Protein AF-A0A178VFU6-F1 (afdb_monomer)

Secondary structure (DSSP, 8-state):
-------S-SB-HHHHHHS----TT-SSBSSTTT---TT-S---S--------

Mean predicted aligned error: 11.28 Å

Radius of gyration: 15.41 Å; Cα contacts (8 Å, |Δi|>4): 48; chains: 1; bounding box: 23×45×31 Å

Foldseek 3Di:
DPPPLLAQQAADPCCVVPVDDPDPRDSHDSDPVSHDHPPPPDDPPDDPPPPDD

pLDDT: mean 75.0, std 16.07, range [47.22, 92.5]

Structure (mmCIF, N/CA/C/O backbone):
data_AF-A0A178VFU6-F1
#
_entry.id   AF-A0A178VFU6-F1
#
loop_
_atom_site.group_PDB
_atom_site.id
_atom_site.type_symbol
_atom_site.label_atom_id
_atom_site.label_alt_id
_atom_site.label_comp_id
_atom_site.label_asym_id
_atom_site.label_entity_id
_atom_site.label_seq_id
_atom_site.pdbx_PDB_ins_code
_atom_site.Cartn_x
_atom_site.Cartn_y
_atom_site.Cartn_z
_atom_site.occupancy
_atom_site.B_iso_or_equiv
_atom_site.auth_seq_id
_atom_site.auth_comp_id
_atom_site.auth_asym_id
_atom_site.auth_atom_id
_atom_site.pdbx_PDB_model_num
ATOM 1 N N . MET A 1 1 ? 15.535 -6.489 -19.462 1.00 47.22 1 MET A N 1
ATOM 2 C CA . MET A 1 1 ? 14.934 -5.388 -18.682 1.00 47.22 1 MET A CA 1
ATOM 3 C C . MET A 1 1 ? 14.157 -5.982 -17.513 1.00 47.22 1 MET A C 1
ATOM 5 O O . MET A 1 1 ? 13.075 -6.498 -17.745 1.00 47.22 1 MET A O 1
ATOM 9 N N . SER A 1 2 ? 14.680 -5.951 -16.286 1.00 51.78 2 SER A N 1
ATOM 10 C CA . SER A 1 2 ? 13.911 -6.379 -15.104 1.00 51.78 2 SER A CA 1
ATOM 11 C C . SER A 1 2 ? 13.522 -5.141 -14.312 1.00 51.78 2 SER A C 1
ATOM 13 O O . SER A 1 2 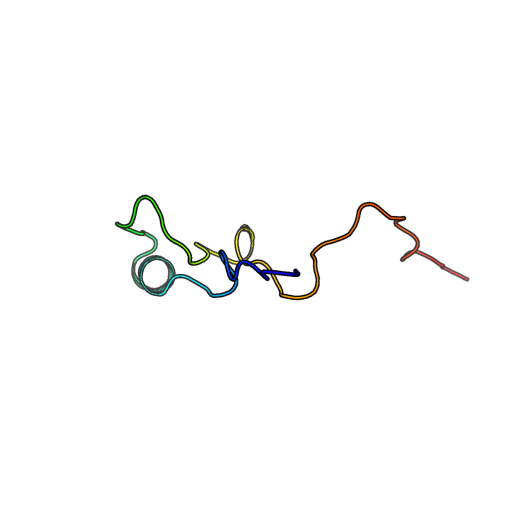? 14.211 -4.732 -13.382 1.00 51.78 2 SER A O 1
ATOM 15 N N . GLY A 1 3 ? 12.449 -4.486 -14.754 1.00 51.91 3 GLY A N 1
ATOM 16 C CA . GLY A 1 3 ? 11.805 -3.431 -13.984 1.00 51.91 3 GLY A CA 1
ATOM 17 C C . GLY A 1 3 ? 11.109 -4.069 -12.793 1.00 51.91 3 GLY A C 1
ATOM 18 O O . GLY A 1 3 ? 9.948 -4.452 -12.894 1.00 51.91 3 GLY A O 1
ATOM 19 N N . SER A 1 4 ? 11.834 -4.235 -11.688 1.00 57.69 4 SER A N 1
ATOM 20 C CA . SER A 1 4 ? 11.287 -4.708 -10.420 1.00 57.69 4 SER A CA 1
ATOM 21 C C . SER A 1 4 ? 10.262 -3.691 -9.930 1.00 57.69 4 SER A C 1
ATOM 23 O O . SER A 1 4 ? 10.607 -2.719 -9.258 1.00 57.69 4 SER A O 1
ATOM 25 N N . SER A 1 5 ? 9.000 -3.864 -10.316 1.00 65.38 5 SER A N 1
ATOM 26 C CA . SER A 1 5 ? 7.908 -3.032 -9.831 1.00 65.38 5 SER A CA 1
ATOM 27 C C . SER A 1 5 ? 7.822 -3.203 -8.316 1.00 65.38 5 SER A C 1
ATOM 29 O O . SER A 1 5 ? 7.343 -4.221 -7.822 1.00 65.38 5 SER A O 1
ATOM 31 N N . MET A 1 6 ? 8.310 -2.201 -7.580 1.00 71.06 6 MET A N 1
ATOM 32 C CA . MET A 1 6 ? 8.270 -2.098 -6.116 1.00 71.06 6 MET A CA 1
ATOM 33 C C . MET A 1 6 ? 6.835 -1.832 -5.634 1.00 71.06 6 MET A C 1
ATOM 35 O O . MET A 1 6 ? 6.555 -0.849 -4.953 1.00 71.06 6 MET A O 1
ATOM 39 N N . TYR A 1 7 ? 5.897 -2.677 -6.052 1.00 81.69 7 TYR A N 1
ATOM 40 C CA . TYR A 1 7 ? 4.489 -2.563 -5.725 1.00 81.69 7 TYR A CA 1
ATOM 41 C C . TYR A 1 7 ? 4.188 -3.430 -4.508 1.00 81.69 7 TYR A C 1
ATOM 43 O O . TYR A 1 7 ? 4.410 -4.642 -4.526 1.00 81.69 7 TYR A O 1
ATOM 51 N N . LYS A 1 8 ? 3.679 -2.784 -3.458 1.00 84.44 8 LYS A N 1
ATOM 52 C CA . LYS A 1 8 ? 3.339 -3.383 -2.167 1.00 84.44 8 LYS A CA 1
ATOM 53 C C . LYS A 1 8 ? 4.528 -4.046 -1.467 1.00 84.44 8 LYS A C 1
ATOM 55 O O . LYS A 1 8 ? 4.373 -5.055 -0.800 1.00 84.44 8 LYS A O 1
ATOM 60 N N . THR A 1 9 ? 5.719 -3.460 -1.578 1.00 85.44 9 THR A N 1
ATOM 61 C CA . THR A 1 9 ? 6.932 -3.933 -0.879 1.00 85.44 9 THR A CA 1
ATOM 62 C C . THR A 1 9 ? 7.104 -3.345 0.522 1.00 85.44 9 THR A C 1
ATOM 64 O O . THR A 1 9 ? 7.953 -3.794 1.290 1.00 85.44 9 THR A O 1
ATOM 67 N N . LYS A 1 10 ? 6.302 -2.333 0.873 1.00 88.44 10 LYS A N 1
ATOM 68 C CA . LYS A 1 10 ? 6.258 -1.704 2.200 1.00 88.44 10 LYS A CA 1
ATOM 69 C C . LYS A 1 10 ? 4.818 -1.579 2.688 1.00 88.44 10 LYS A C 1
ATOM 71 O O . LYS A 1 10 ? 3.907 -1.450 1.871 1.00 88.44 10 LYS A O 1
ATOM 76 N N . LEU A 1 11 ? 4.628 -1.583 4.007 1.00 90.06 11 LEU A N 1
ATOM 77 C CA . LEU A 1 11 ? 3.321 -1.393 4.641 1.00 90.06 11 LEU A CA 1
ATOM 78 C C . LEU A 1 11 ? 2.847 0.058 4.522 1.00 90.06 11 LEU A C 1
ATOM 80 O O . LEU A 1 11 ? 3.632 1.001 4.638 1.00 90.06 11 LEU A O 1
ATOM 84 N N . CYS A 1 12 ? 1.547 0.231 4.308 1.00 92.31 12 CYS A N 1
ATOM 85 C CA . CYS A 1 12 ? 0.912 1.536 4.286 1.00 92.31 12 CYS A CA 1
ATOM 86 C C . CYS A 1 12 ? 0.811 2.083 5.708 1.00 92.31 12 CYS A C 1
ATOM 88 O O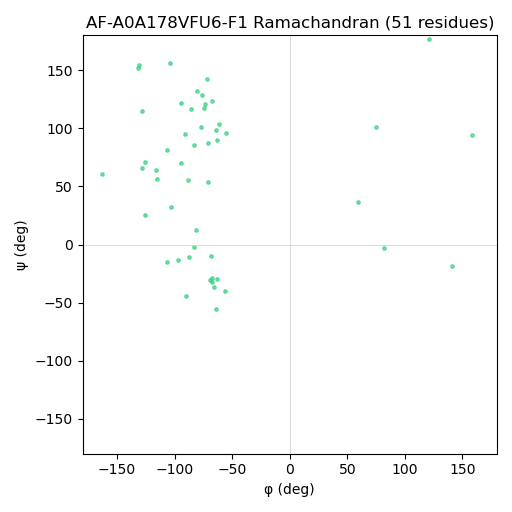 . CYS A 1 12 ? 0.170 1.489 6.573 1.00 92.31 12 CYS A O 1
ATOM 90 N N . ILE A 1 13 ? 1.411 3.249 5.937 1.00 91.31 13 ILE A N 1
ATOM 91 C CA . ILE A 1 13 ? 1.420 3.896 7.253 1.00 91.31 13 ILE A CA 1
ATOM 92 C C . ILE A 1 13 ? 0.008 4.313 7.673 1.00 91.31 13 ILE A C 1
ATOM 94 O O . ILE A 1 13 ? -0.313 4.220 8.851 1.00 91.31 13 ILE A O 1
ATOM 98 N N . LEU A 1 14 ? -0.825 4.766 6.727 1.00 92.50 14 LEU A N 1
ATOM 99 C CA . LEU A 1 14 ? -2.184 5.225 7.018 1.00 92.50 14 LEU A CA 1
ATOM 100 C C . LEU A 1 14 ? -3.027 4.062 7.541 1.00 92.50 14 LEU A C 1
ATOM 102 O O . LEU A 1 14 ? -3.442 4.089 8.691 1.00 92.50 14 LEU A O 1
ATOM 106 N N . PHE A 1 15 ? -3.088 2.975 6.769 1.00 92.50 15 PHE A N 1
ATOM 107 C CA . PHE A 1 15 ? -3.748 1.741 7.186 1.00 92.50 15 PHE A CA 1
ATOM 108 C C . PHE A 1 15 ? -3.193 1.196 8.506 1.00 92.50 15 PHE A C 1
ATOM 110 O O . PHE A 1 15 ? -3.949 0.775 9.368 1.00 92.50 15 PHE A O 1
ATOM 117 N N . ASN A 1 16 ? -1.876 1.249 8.716 1.00 90.50 16 ASN A N 1
ATOM 118 C CA . ASN A 1 16 ? -1.280 0.801 9.975 1.00 90.50 16 ASN A CA 1
ATOM 119 C C . ASN A 1 16 ? -1.652 1.692 11.175 1.00 90.50 16 ASN A C 1
ATOM 121 O O . ASN A 1 16 ? -1.629 1.225 12.309 1.00 90.50 16 ASN A O 1
ATOM 125 N N . LYS A 1 17 ? -1.924 2.983 10.955 1.00 91.62 17 LYS A N 1
ATOM 126 C CA . LYS A 1 17 ? -2.252 3.939 12.021 1.00 91.62 17 LYS A CA 1
ATOM 127 C C . LYS A 1 17 ? -3.745 4.008 12.315 1.00 91.62 17 LYS A C 1
ATOM 129 O O . LYS A 1 17 ? -4.109 4.074 13.482 1.00 91.62 17 LYS A O 1
ATOM 134 N N . THR A 1 18 ? -4.584 4.047 11.285 1.00 91.81 18 THR A N 1
ATOM 135 C CA . THR A 1 18 ? -6.035 4.235 11.423 1.00 91.81 18 THR A CA 1
ATOM 136 C C . THR A 1 18 ? -6.836 2.965 11.155 1.00 91.81 18 THR A C 1
ATOM 138 O O . THR A 1 18 ? -8.000 2.899 11.529 1.00 91.81 18 THR A O 1
ATOM 141 N N . GLY A 1 19 ? -6.230 1.939 10.553 1.00 90.38 19 GLY A N 1
ATOM 142 C CA . GLY A 1 19 ? -6.931 0.737 10.091 1.00 90.38 19 GLY A CA 1
ATOM 143 C C . GLY A 1 19 ? -7.611 0.912 8.731 1.00 90.38 19 GLY A C 1
ATOM 144 O O . GLY A 1 19 ? -8.166 -0.044 8.199 1.00 90.38 19 GLY A O 1
ATOM 145 N N . ASP A 1 20 ? -7.554 2.109 8.145 1.00 88.88 20 ASP A N 1
ATOM 146 C CA . ASP A 1 20 ? -8.148 2.433 6.852 1.00 88.88 20 ASP A CA 1
ATOM 147 C C . ASP A 1 20 ? -7.140 3.155 5.947 1.00 88.88 20 ASP A C 1
ATOM 149 O O . ASP A 1 20 ? -6.181 3.784 6.398 1.00 88.88 20 ASP A O 1
ATOM 153 N N . CYS A 1 21 ? -7.332 3.046 4.636 1.00 91.25 21 CYS A N 1
ATOM 154 C CA . CYS A 1 21 ? -6.540 3.798 3.678 1.00 91.25 21 CYS A CA 1
ATOM 155 C C . CYS A 1 21 ? -7.458 4.532 2.709 1.00 91.25 21 CYS A C 1
ATOM 157 O O . CYS A 1 21 ? -8.119 3.918 1.878 1.00 91.25 21 CYS A O 1
ATOM 159 N N . SER A 1 22 ? -7.419 5.861 2.754 1.00 91.81 22 SER A N 1
ATOM 160 C CA . SER A 1 22 ? -8.174 6.726 1.841 1.00 91.81 22 SER A CA 1
ATOM 161 C C . SER A 1 22 ? -7.677 6.670 0.380 1.00 91.81 22 SER A C 1
ATOM 163 O O . SER A 1 22 ? -8.326 7.196 -0.523 1.00 91.81 22 SER A O 1
ATOM 165 N N . ARG A 1 23 ? -6.529 6.029 0.097 1.00 88.62 23 ARG A N 1
ATOM 166 C CA . ARG A 1 23 ? -5.971 5.953 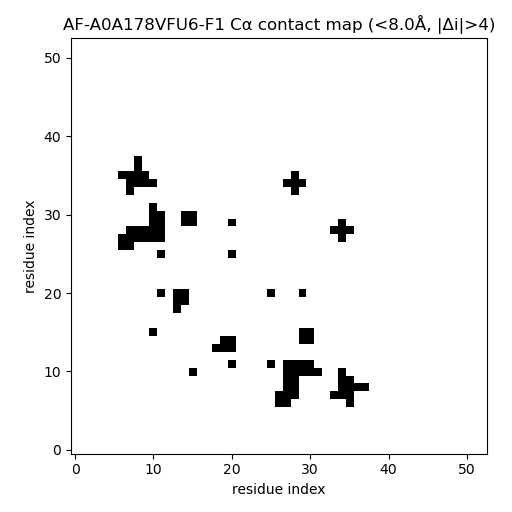-1.264 1.00 88.62 23 ARG A CA 1
ATOM 167 C C . ARG A 1 23 ? -6.554 4.775 -2.057 1.00 88.62 23 ARG A C 1
ATOM 169 O O . ARG A 1 23 ? -6.225 3.635 -1.733 1.00 88.62 23 ARG A O 1
ATOM 176 N N . PRO A 1 24 ? -7.284 5.022 -3.165 1.00 85.38 24 PRO A N 1
ATOM 177 C CA . PRO A 1 24 ? -7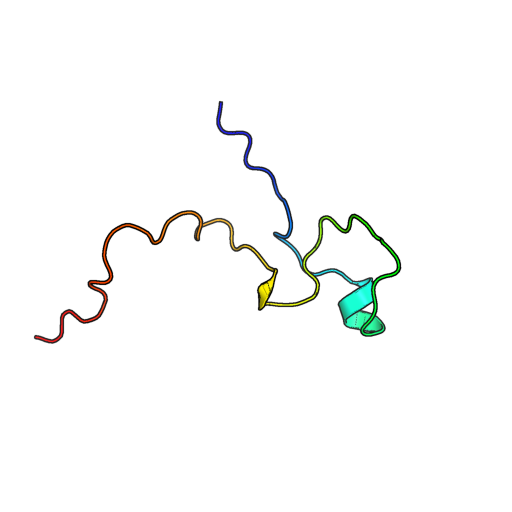.874 3.949 -3.971 1.00 85.38 24 PRO A CA 1
ATOM 178 C C . PRO A 1 24 ? -6.824 3.118 -4.726 1.00 85.38 24 PRO A C 1
ATOM 180 O O . PRO A 1 24 ? -7.004 1.924 -4.921 1.00 85.38 24 PRO A O 1
ATOM 183 N N . ASN A 1 25 ? -5.694 3.725 -5.105 1.00 87.12 25 ASN A N 1
ATOM 184 C CA . ASN A 1 25 ? -4.580 3.059 -5.791 1.00 87.12 25 ASN A CA 1
ATOM 185 C C . ASN A 1 25 ? -3.326 3.051 -4.910 1.00 87.12 25 ASN A C 1
ATOM 187 O O . ASN A 1 25 ? -2.277 3.587 -5.275 1.00 87.12 25 ASN A O 1
ATOM 191 N N . CYS A 1 26 ? -3.442 2.507 -3.699 1.00 88.81 26 CYS A N 1
ATOM 192 C CA . CYS A 1 26 ? -2.311 2.451 -2.786 1.00 88.81 26 CYS A CA 1
ATOM 193 C C . CYS A 1 26 ? -1.223 1.500 -3.324 1.00 88.81 26 CYS A C 1
ATOM 195 O O . CYS A 1 26 ? -1.470 0.324 -3.585 1.00 88.81 26 CYS A O 1
ATOM 197 N N . THR A 1 27 ? -0.003 2.013 -3.494 1.00 89.12 27 THR A N 1
ATOM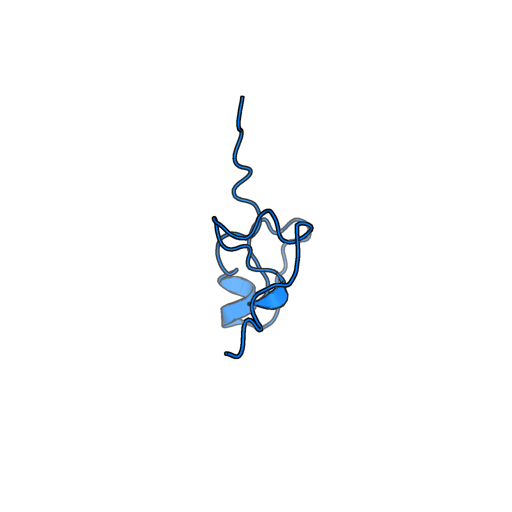 198 C CA . THR A 1 27 ? 1.179 1.226 -3.894 1.00 89.12 27 THR A CA 1
ATOM 199 C C . THR A 1 27 ? 1.852 0.525 -2.716 1.00 89.12 27 THR A C 1
ATOM 201 O O . THR A 1 27 ? 2.825 -0.203 -2.904 1.00 89.12 27 THR A O 1
ATOM 204 N N . PHE A 1 28 ? 1.333 0.736 -1.509 1.00 90.38 28 PHE A N 1
ATOM 205 C CA . PHE A 1 28 ? 1.779 0.131 -0.263 1.00 90.38 28 PHE A CA 1
ATOM 206 C C . PHE A 1 28 ? 0.806 -0.975 0.161 1.00 90.38 28 PHE A C 1
ATOM 208 O O . PHE A 1 28 ? -0.359 -0.970 -0.226 1.00 90.38 28 PHE A O 1
ATOM 215 N N . ALA A 1 29 ? 1.282 -1.921 0.959 1.00 91.75 29 ALA A N 1
ATOM 216 C CA . ALA A 1 29 ? 0.494 -3.048 1.440 1.00 91.75 29 ALA A CA 1
ATOM 217 C C . ALA A 1 29 ? -0.391 -2.658 2.638 1.00 91.75 29 ALA A C 1
ATOM 219 O O . ALA A 1 29 ? 0.114 -2.075 3.601 1.00 91.75 29 ALA A O 1
ATOM 220 N N . HIS A 1 30 ? -1.679 -3.013 2.633 1.00 91.75 30 HIS A N 1
ATOM 221 C CA . HIS A 1 30 ? -2.580 -2.875 3.784 1.00 91.75 30 HIS A CA 1
ATOM 222 C C . HIS A 1 30 ? -2.528 -4.129 4.666 1.00 91.75 30 HIS A C 1
ATOM 224 O O . HIS A 1 30 ? -3.527 -4.788 4.930 1.00 91.75 30 HIS A O 1
ATOM 230 N N . GLY A 1 31 ? -1.319 -4.483 5.101 1.00 86.19 31 GLY A N 1
ATOM 231 C CA . GLY A 1 31 ? -1.068 -5.655 5.934 1.00 86.19 31 GLY A CA 1
ATOM 232 C C . GLY A 1 31 ? -0.102 -6.648 5.301 1.00 86.19 31 GLY A C 1
ATOM 233 O O . GLY A 1 31 ? 0.386 -6.481 4.184 1.00 86.19 31 GLY A O 1
ATOM 234 N N . ASN A 1 32 ? 0.198 -7.696 6.057 1.00 83.38 32 ASN A N 1
ATOM 235 C CA . ASN A 1 32 ? 1.201 -8.708 5.720 1.00 83.38 32 ASN A CA 1
ATOM 236 C C . ASN A 1 32 ? 0.772 -9.539 4.503 1.00 83.38 32 ASN A C 1
ATOM 238 O O . ASN A 1 32 ? 1.618 -9.928 3.709 1.00 83.38 32 ASN A O 1
ATOM 242 N N . ALA A 1 33 ? -0.537 -9.758 4.342 1.00 83.38 33 ALA A N 1
ATOM 243 C CA . ALA A 1 33 ? -1.114 -10.505 3.224 1.00 83.38 33 ALA A CA 1
ATOM 244 C C . ALA A 1 33 ? -0.871 -9.830 1.863 1.00 83.38 33 ALA A C 1
ATOM 246 O O . ALA A 1 33 ? -0.763 -10.499 0.840 1.00 83.38 33 ALA A O 1
ATOM 247 N N . GLU A 1 34 ? -0.766 -8.501 1.846 1.00 84.88 34 GLU A N 1
ATOM 248 C CA . GLU A 1 34 ? -0.494 -7.732 0.633 1.00 84.88 34 GLU A CA 1
ATOM 249 C C . GLU A 1 34 ? 0.992 -7.383 0.464 1.00 84.88 34 GLU A C 1
ATOM 251 O O . GLU A 1 34 ? 1.395 -6.943 -0.614 1.00 84.88 34 GLU A O 1
ATOM 256 N N . LEU A 1 35 ? 1.803 -7.559 1.513 1.00 87.56 35 LEU A N 1
ATOM 257 C CA . LEU A 1 35 ? 3.210 -7.176 1.553 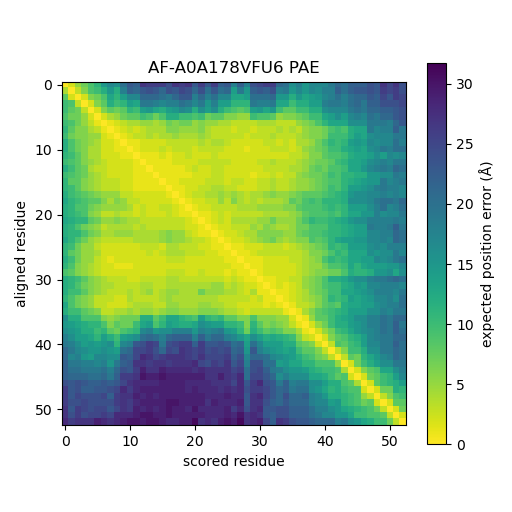1.00 87.56 35 LEU A CA 1
ATOM 258 C C . LEU A 1 35 ? 4.065 -8.178 0.772 1.00 87.56 35 LEU A C 1
ATOM 260 O O . LEU A 1 35 ? 4.434 -9.238 1.271 1.00 87.56 35 LEU A O 1
ATOM 264 N N . ARG A 1 36 ? 4.438 -7.813 -0.454 1.00 79.50 36 ARG A N 1
ATOM 265 C CA . ARG A 1 36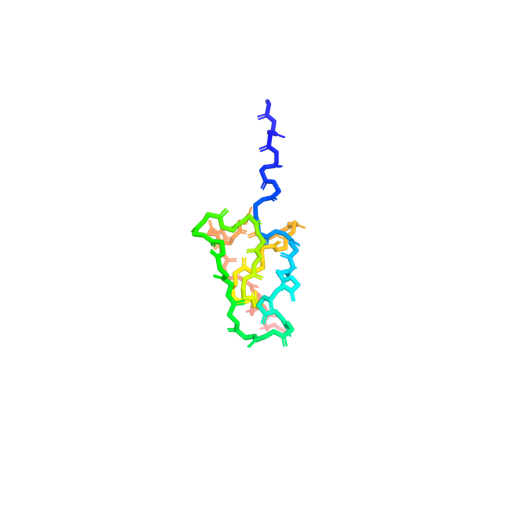 ? 5.357 -8.592 -1.281 1.00 79.50 36 ARG A CA 1
ATOM 266 C C . ARG A 1 36 ? 6.779 -8.443 -0.771 1.00 79.50 36 ARG A C 1
ATOM 268 O O . ARG A 1 36 ? 7.360 -7.357 -0.801 1.00 79.50 36 ARG A O 1
ATOM 275 N N . ARG A 1 37 ? 7.369 -9.556 -0.348 1.00 72.50 37 ARG A N 1
ATOM 276 C CA . ARG A 1 37 ? 8.795 -9.619 -0.042 1.00 72.50 37 ARG A CA 1
ATOM 277 C C . ARG A 1 37 ? 9.588 -9.665 -1.354 1.00 72.50 37 ARG A C 1
ATOM 279 O O . ARG A 1 37 ? 9.273 -10.497 -2.208 1.00 72.50 37 ARG A O 1
ATOM 286 N N . PRO A 1 38 ? 10.598 -8.796 -1.545 1.00 59.62 38 PRO A N 1
ATOM 287 C CA . PRO A 1 38 ? 11.509 -8.910 -2.678 1.00 59.62 38 PRO A CA 1
ATOM 288 C C . PRO A 1 38 ? 12.288 -10.224 -2.526 1.00 59.62 38 PRO A C 1
ATOM 290 O O . PRO A 1 38 ? 13.201 -10.314 -1.713 1.00 59.62 38 PRO A O 1
ATOM 293 N N . GLY A 1 39 ? 11.849 -11.266 -3.231 1.00 58.41 39 GLY A N 1
ATOM 294 C CA . GLY A 1 39 ? 12.372 -12.631 -3.099 1.00 58.41 39 GLY A CA 1
ATOM 295 C C . GLY A 1 39 ? 11.307 -13.726 -3.189 1.00 58.41 39 GLY A C 1
ATOM 296 O O . GLY A 1 39 ? 11.645 -14.856 -3.507 1.00 58.41 39 GLY A O 1
ATOM 297 N N . GLU A 1 40 ? 10.024 -13.396 -3.002 1.00 57.38 40 GLU A N 1
ATOM 298 C CA . GLU A 1 40 ? 8.905 -14.351 -3.126 1.00 57.38 40 GLU A CA 1
ATOM 299 C C . GLU A 1 40 ? 8.121 -14.189 -4.435 1.00 57.38 40 GLU A C 1
ATOM 301 O O . GLU A 1 40 ? 6.915 -14.403 -4.524 1.00 57.38 40 GLU A O 1
ATOM 306 N N . SER A 1 41 ? 8.812 -13.797 -5.500 1.00 58.53 41 SER A N 1
ATOM 307 C CA . SER A 1 41 ? 8.299 -13.934 -6.859 1.00 58.53 41 SER A CA 1
ATOM 308 C C . SER A 1 41 ? 8.810 -15.244 -7.452 1.00 58.53 41 SER A C 1
ATOM 310 O O . SER A 1 41 ? 9.693 -15.201 -8.304 1.00 58.53 41 SER A O 1
ATOM 312 N N . SER A 1 42 ? 8.316 -16.381 -6.947 1.00 60.19 42 SER A N 1
ATOM 313 C CA . SER A 1 42 ? 8.187 -17.688 -7.630 1.00 60.19 42 SER A CA 1
ATOM 314 C C . SER A 1 42 ? 8.098 -18.816 -6.605 1.00 60.19 42 SER A C 1
ATOM 316 O O . SER A 1 42 ? 9.109 -19.384 -6.208 1.00 60.19 42 SER A O 1
ATOM 318 N N . PHE A 1 43 ? 6.884 -19.220 -6.246 1.00 56.34 43 PHE A N 1
ATOM 319 C CA . PHE A 1 43 ? 6.668 -20.616 -5.886 1.00 56.34 43 PHE A CA 1
ATOM 320 C C . PHE A 1 43 ? 5.529 -21.188 -6.723 1.00 56.34 43 PHE A C 1
ATOM 322 O O . PHE A 1 43 ? 4.420 -21.429 -6.264 1.00 56.34 43 PHE A O 1
ATOM 329 N N . THR A 1 44 ? 5.817 -21.380 -8.007 1.00 56.94 44 THR A N 1
ATOM 330 C CA . THR A 1 44 ? 5.188 -22.454 -8.780 1.00 56.94 44 THR A CA 1
ATOM 331 C C . THR A 1 44 ? 6.300 -23.254 -9.452 1.00 56.94 44 THR A C 1
ATOM 333 O O . THR A 1 44 ? 6.557 -23.215 -10.647 1.00 56.94 44 THR A O 1
ATOM 336 N N . GLY A 1 45 ? 7.074 -23.899 -8.587 1.00 52.09 45 GLY A N 1
ATOM 337 C CA . GLY A 1 45 ? 8.230 -24.699 -8.949 1.00 52.09 45 GLY A CA 1
ATOM 338 C C . GLY A 1 45 ? 8.605 -25.599 -7.784 1.00 52.09 45 GLY A C 1
ATOM 339 O O . GLY A 1 45 ? 9.705 -25.497 -7.264 1.00 52.09 45 GLY A O 1
ATOM 340 N N . ASN A 1 46 ? 7.662 -26.462 -7.402 1.00 51.88 46 ASN A N 1
ATOM 341 C CA . ASN A 1 46 ? 7.837 -27.618 -6.523 1.00 51.88 46 ASN A CA 1
ATOM 342 C C . ASN A 1 46 ? 7.995 -27.366 -5.015 1.00 51.88 46 ASN A C 1
ATOM 344 O O . ASN A 1 46 ? 9.089 -27.126 -4.509 1.00 51.88 46 ASN A O 1
ATOM 348 N N . VAL A 1 47 ? 6.892 -27.588 -4.288 1.00 55.78 47 VAL A N 1
ATOM 349 C CA . VAL A 1 47 ? 6.880 -27.946 -2.859 1.00 55.78 47 VAL A CA 1
ATOM 350 C C . VAL A 1 47 ? 7.745 -29.201 -2.684 1.00 55.78 47 VAL A C 1
ATOM 352 O O . VAL A 1 47 ? 7.265 -30.307 -2.879 1.00 55.78 47 VAL A O 1
ATOM 355 N N . PHE A 1 48 ? 9.016 -29.033 -2.318 1.00 54.59 48 PHE A N 1
ATOM 356 C CA . PHE A 1 48 ? 9.868 -30.101 -1.768 1.00 54.59 48 PHE A CA 1
ATOM 357 C C . PHE A 1 48 ? 10.489 -29.693 -0.424 1.00 54.59 48 PHE A C 1
ATOM 359 O O . PHE A 1 48 ? 11.522 -30.210 -0.020 1.00 54.59 48 PHE A O 1
ATOM 366 N N . VAL A 1 49 ? 9.849 -28.780 0.316 1.00 61.59 49 VAL A N 1
ATOM 367 C CA . VAL A 1 49 ? 10.287 -28.41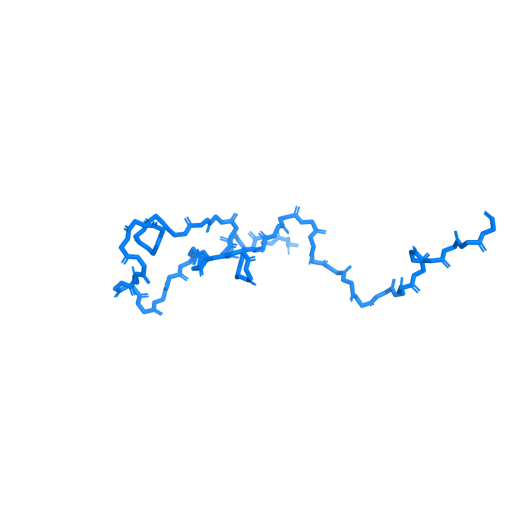4 1.680 1.00 61.59 49 VAL A CA 1
ATOM 368 C C . VAL A 1 49 ? 9.818 -29.398 2.761 1.00 61.59 49 VAL A C 1
ATOM 370 O O . VAL A 1 49 ? 9.964 -29.128 3.946 1.00 61.59 49 VAL A O 1
ATOM 373 N N . TYR A 1 50 ? 9.319 -30.567 2.360 1.00 59.81 50 TYR A N 1
ATOM 374 C CA . TYR A 1 50 ? 9.238 -31.743 3.222 1.00 59.81 50 TYR A CA 1
ATOM 375 C C . TYR A 1 50 ? 10.130 -32.850 2.642 1.00 59.81 50 TYR A C 1
ATOM 377 O O . TYR A 1 50 ? 9.645 -33.891 2.214 1.00 59.81 50 TYR A O 1
ATOM 385 N N . ALA A 1 51 ? 11.442 -32.606 2.591 1.00 60.25 51 ALA A N 1
ATOM 386 C CA . ALA A 1 51 ? 12.431 -33.680 2.607 1.00 60.25 51 ALA A CA 1
ATOM 387 C C . ALA A 1 51 ? 12.650 -34.058 4.079 1.00 60.25 51 ALA A C 1
ATOM 389 O O . ALA A 1 51 ? 13.491 -33.480 4.763 1.00 60.25 51 ALA A O 1
ATOM 390 N N . PHE A 1 52 ? 11.788 -34.944 4.578 1.00 48.94 52 PHE A N 1
ATOM 391 C CA . PHE A 1 52 ? 12.015 -35.693 5.807 1.00 48.94 52 PHE A CA 1
ATOM 392 C C . PHE A 1 52 ? 12.707 -36.999 5.399 1.00 48.94 52 PHE A C 1
ATOM 394 O O . PHE A 1 52 ? 12.035 -37.938 4.978 1.00 48.94 52 PHE A O 1
ATOM 401 N N . GLU A 1 53 ? 14.037 -37.008 5.464 1.00 52.16 53 GLU A N 1
ATOM 402 C CA . GLU A 1 53 ? 14.810 -38.161 5.943 1.00 52.16 53 GLU A CA 1
ATOM 403 C C . GLU A 1 53 ? 15.534 -37.728 7.219 1.00 52.16 53 GLU A C 1
ATOM 405 O O . GLU A 1 53 ? 16.053 -36.585 7.232 1.00 52.16 53 GLU A O 1
#

Solvent-accessible surface area (backbone atoms only — not comparable to full-atom values): 3689 Å² total; per-residue (Å²): 136,86,81,77,74,76,60,13,59,46,71,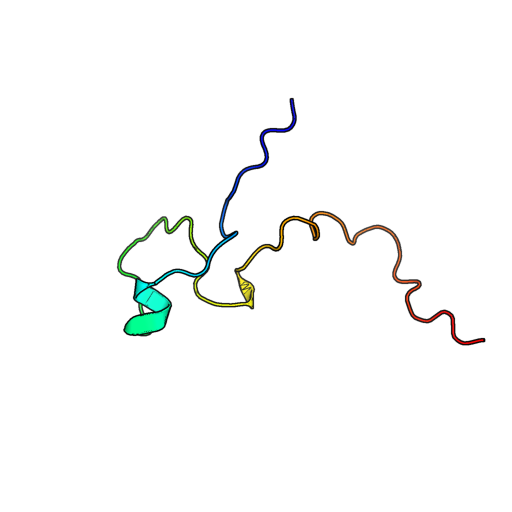30,65,54,26,73,73,74,73,49,65,94,57,91,81,58,57,41,6,85,44,74,92,52,40,42,57,97,82,71,87,75,88,90,76,75,96,62,91,77,75,84,127

Sequence (53 aa):
MSGSSMYKTKLCILFNKTGDCSRPNCTFAHGNAELRRPGESSFTGNVFVYAFE

Organism: Arabidopsis thaliana (NCBI:txid3702)

InterPro domains:
  IPR000571 Zinc finger, CCCH-type [PF00642] (7-31)
  IPR000571 Zinc finger, CCCH-type [PS50103] (6-33)
  IPR036855 Zinc finger, CCCH-type superfamily [SSF90229] (4-36)
  IPR045868 Zinc finger CCCH domain-containing protein 13/40 [PTHR38160] (1-45)

Nearest PDB structures (foldseek):
  6nzl-assembly1_A  TM=6.826E-01  e=9.115E-03  Caenorhabditis elegans
  2rhk-assembly1_C  TM=7.916E-01  e=8.489E-02  Homo sapiens
  8r8r-assembly1_C  TM=9.072E-01  e=1.838E-01  Homo sapiens
  4cs8-assembly1_B  TM=5.692E-01  e=3.121E+00  human metapneumovirus